Protein AF-A0A644VF08-F1 (afdb_monomer_lite)

pLDDT: mean 71.86, std 17.27, range [35.78, 95.12]

Radius of gyration: 25.1 Å; chains: 1; bounding box: 46×34×78 Å

Organism: NCBI:txid1076179

Sequence (115 aa):
MEPNEHGLIRLIHKMAWKKLILEKLNKPEQLKVTGQCNRCGQCCICWIYDQPDQPAEVLPRKGWCPDLDLESGLCRIWENRPKGCRKYPTLRDFELGAVLDKCGFRLSSGGNENG

Foldseek 3Di:
DDPDPVVVVVVVVVVVVVVVVVVVVPDPQDKDKDWDFLQQLLLQQDPPDDDPDDPCVPDPDHRHHPQQDPVVRGGVCVVPDDPVSVPPPDPVCVVVVSDDVSGGMDIDGPDDPDD

InterPro domains:
  IPR005358 Putative zinc- or iron-chelating domain containing protein [PF03692] (36-103)

Secondary structure (DSSP, 8-state):
-PPPHHHHHHHHHHHHHHHHHHHHHTS---EEEEE-----SHHHH----------TTTSS-TT--TTB-TTT--BTTSTT--HHHHTPSPHHHHHTT---GGG-EEEEE------

Structure (mmCIF, N/CA/C/O backbone):
data_AF-A0A644VF08-F1
#
_entry.id   AF-A0A644VF08-F1
#
loop_
_atom_site.group_PDB
_atom_site.id
_atom_site.type_symbol
_atom_site.label_atom_id
_atom_site.label_alt_id
_atom_site.label_comp_id
_atom_site.label_asym_id
_atom_site.label_entity_id
_atom_site.label_seq_id
_atom_site.pdbx_PDB_ins_code
_atom_site.Cartn_x
_atom_site.Cartn_y
_atom_site.Cartn_z
_atom_site.occupancy
_atom_site.B_iso_or_equiv
_atom_site.auth_seq_id
_atom_site.auth_comp_id
_atom_site.auth_asym_id
_atom_site.auth_atom_id
_atom_site.pdbx_PDB_model_num
ATOM 1 N N . MET A 1 1 ? -29.069 18.906 63.229 1.00 41.84 1 MET A N 1
ATOM 2 C CA . MET A 1 1 ? -29.640 17.831 62.391 1.00 41.84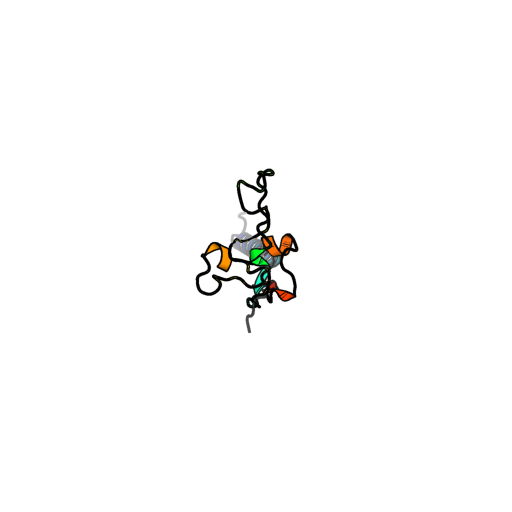 1 MET A CA 1
ATOM 3 C C . MET A 1 1 ? -28.499 17.321 61.534 1.00 41.84 1 MET A C 1
ATOM 5 O O . MET A 1 1 ? -28.160 17.950 60.542 1.00 41.84 1 MET A O 1
ATOM 9 N N . GLU A 1 2 ? -27.824 16.284 62.017 1.00 41.69 2 GLU A N 1
ATOM 10 C CA . GLU A 1 2 ? -26.676 15.670 61.343 1.00 41.69 2 GLU A CA 1
ATOM 11 C C . GLU A 1 2 ? -27.192 14.919 60.100 1.00 41.69 2 GLU A C 1
ATOM 13 O O . GLU A 1 2 ? -28.173 14.173 60.216 1.00 41.69 2 GLU A O 1
ATOM 18 N N . PRO A 1 3 ? -26.623 15.119 58.899 1.00 51.44 3 PRO A N 1
ATOM 19 C CA . PRO A 1 3 ? -27.031 14.350 57.733 1.00 51.44 3 PRO A CA 1
ATOM 20 C C . PRO A 1 3 ? -26.642 12.881 57.935 1.00 51.44 3 PRO A C 1
ATOM 22 O O . PRO A 1 3 ? -25.492 12.567 58.224 1.00 51.44 3 PRO A O 1
ATOM 25 N N . ASN A 1 4 ? -27.613 11.973 57.792 1.00 52.28 4 ASN A N 1
ATOM 26 C CA . ASN A 1 4 ? -27.365 10.544 57.956 1.00 52.28 4 ASN A CA 1
ATOM 27 C C . ASN A 1 4 ? -26.341 10.058 56.910 1.00 52.28 4 ASN A C 1
ATOM 29 O O . ASN A 1 4 ? -26.512 10.260 55.703 1.00 52.28 4 ASN A O 1
ATOM 33 N N . GLU A 1 5 ? -25.280 9.405 57.379 1.00 52.94 5 GLU A N 1
ATOM 34 C CA . GLU A 1 5 ? -24.162 8.932 56.553 1.00 52.94 5 GLU A CA 1
ATOM 35 C C . GLU A 1 5 ? -24.616 7.915 55.483 1.00 52.94 5 GLU A C 1
ATOM 37 O O . GLU A 1 5 ? -24.059 7.838 54.386 1.00 52.94 5 GLU A O 1
ATOM 42 N N . HIS A 1 6 ? -25.717 7.200 55.741 1.00 56.59 6 HIS A N 1
ATOM 43 C CA . HIS A 1 6 ? -26.318 6.229 54.820 1.00 56.59 6 HIS A CA 1
ATOM 44 C C . HIS A 1 6 ? -26.909 6.860 53.541 1.00 56.59 6 HIS A C 1
ATOM 46 O O . HIS A 1 6 ? -26.924 6.224 52.480 1.00 56.59 6 HIS A O 1
ATOM 52 N N . GLY A 1 7 ? -27.390 8.103 53.605 1.00 54.22 7 GLY A N 1
ATOM 53 C CA . GLY A 1 7 ? -27.995 8.829 52.487 1.00 54.22 7 GLY A CA 1
ATOM 54 C C . GLY A 1 7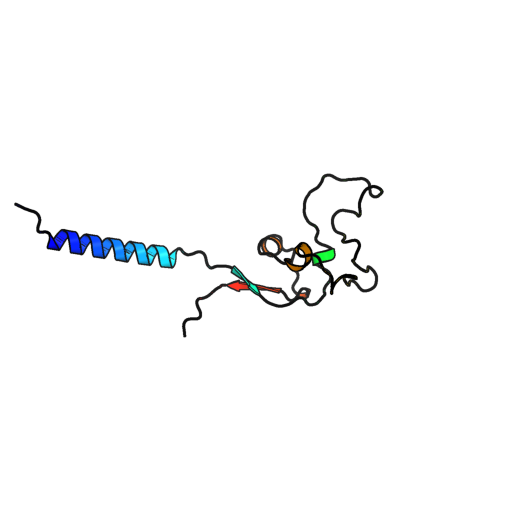 ? -26.952 9.324 51.487 1.00 54.22 7 GLY A C 1
ATOM 55 O O . GLY A 1 7 ? -27.156 9.214 50.276 1.00 54.22 7 GLY A O 1
ATOM 56 N N . LEU A 1 8 ? -25.806 9.783 51.997 1.00 54.94 8 LEU A N 1
ATOM 57 C CA . LEU A 1 8 ? -24.648 10.204 51.204 1.00 54.94 8 LEU A CA 1
ATOM 58 C C . LEU A 1 8 ? -24.021 9.022 50.453 1.00 54.94 8 LEU A C 1
ATOM 60 O O . LEU A 1 8 ? -23.822 9.109 49.241 1.00 54.94 8 LEU A O 1
ATOM 64 N N . ILE A 1 9 ? -23.823 7.879 51.119 1.00 57.44 9 ILE A N 1
ATOM 65 C CA . ILE A 1 9 ? -23.275 6.658 50.497 1.00 57.44 9 ILE A CA 1
ATOM 66 C C . ILE A 1 9 ? -24.190 6.141 49.370 1.00 57.44 9 ILE A C 1
ATOM 68 O O . ILE A 1 9 ? -23.718 5.780 48.289 1.00 57.44 9 ILE A O 1
ATOM 72 N N . ARG A 1 10 ? -25.518 6.146 49.571 1.00 59.12 10 ARG A N 1
ATOM 73 C CA . ARG A 1 10 ? -26.491 5.749 48.531 1.00 59.12 10 ARG A CA 1
ATOM 74 C C . ARG A 1 10 ? -26.468 6.666 47.309 1.00 59.12 10 ARG A C 1
ATOM 76 O O . ARG A 1 10 ? -26.655 6.184 46.190 1.00 59.12 10 ARG A O 1
ATOM 83 N N . LEU A 1 11 ? -26.273 7.969 47.507 1.00 59.00 11 LEU A N 1
ATOM 84 C CA . LEU A 1 11 ? -26.209 8.940 46.418 1.00 59.00 11 LEU A CA 1
ATOM 85 C C . LEU A 1 11 ? -24.898 8.800 45.631 1.00 59.00 11 LEU A C 1
ATOM 87 O O . LEU A 1 11 ? -24.936 8.753 44.402 1.00 59.00 11 LEU A O 1
ATOM 91 N N . ILE A 1 12 ? -23.767 8.632 46.326 1.00 59.22 12 ILE A N 1
ATOM 92 C CA . ILE A 1 12 ? -22.444 8.403 45.723 1.00 59.22 12 ILE A CA 1
ATOM 93 C C . ILE A 1 12 ? -22.448 7.118 44.884 1.00 59.22 12 ILE A C 1
ATOM 95 O O . ILE A 1 12 ? -22.014 7.145 43.732 1.00 59.22 12 ILE A O 1
ATOM 99 N N . HIS A 1 13 ? -23.029 6.021 45.388 1.00 59.22 13 HIS A N 1
ATOM 100 C CA . HIS A 1 13 ? -23.183 4.789 44.609 1.00 59.22 13 HIS A CA 1
ATOM 101 C C . HIS A 1 13 ? -24.032 4.997 43.345 1.00 59.22 13 HIS A C 1
ATOM 103 O O . HIS A 1 13 ? -23.612 4.608 42.258 1.00 59.22 13 HIS A O 1
ATOM 109 N N . LYS A 1 14 ? -25.190 5.667 43.431 1.00 59.38 14 LYS A N 1
ATOM 110 C CA . LYS A 1 14 ? -26.037 5.941 42.250 1.00 59.38 14 LYS A CA 1
ATOM 111 C C . LYS A 1 14 ? -25.336 6.812 41.199 1.00 59.38 14 LYS A C 1
ATOM 113 O O . LYS A 1 14 ? -25.507 6.577 40.003 1.00 59.38 14 LYS A O 1
ATOM 118 N N . MET A 1 15 ? -24.556 7.802 41.634 1.00 64.06 15 MET A N 1
ATOM 119 C CA . MET A 1 15 ? -23.786 8.686 40.750 1.00 64.06 15 MET A CA 1
ATOM 120 C C . MET A 1 15 ? -22.624 7.939 40.080 1.00 64.06 15 MET A C 1
ATOM 122 O O . MET A 1 15 ? -22.424 8.075 38.873 1.00 64.06 15 MET A O 1
ATOM 126 N N . ALA A 1 16 ? -21.910 7.092 40.827 1.00 60.94 16 ALA A N 1
ATOM 127 C CA . ALA A 1 16 ? -20.825 6.264 40.300 1.00 60.94 16 ALA A CA 1
ATOM 128 C C . ALA A 1 16 ? -21.325 5.253 39.255 1.00 60.94 16 ALA A C 1
ATOM 130 O O . ALA A 1 16 ? -20.702 5.086 38.210 1.00 60.94 16 ALA A O 1
ATOM 131 N N . TRP A 1 17 ? -22.488 4.635 39.488 1.00 58.88 17 TRP A N 1
ATOM 132 C CA . TRP A 1 17 ? -23.081 3.673 38.554 1.00 58.88 17 TRP A CA 1
ATOM 133 C C . TRP A 1 17 ? -23.534 4.341 37.252 1.00 58.88 17 TRP A C 1
ATOM 135 O O . TRP A 1 17 ? -23.261 3.823 36.171 1.00 58.88 17 TRP A O 1
ATOM 145 N N . LYS A 1 18 ? -24.160 5.524 37.328 1.00 60.50 18 LYS A N 1
ATOM 146 C CA . LYS A 1 18 ? -24.515 6.312 36.135 1.00 60.50 18 LYS A CA 1
ATOM 147 C C . LYS A 1 18 ? -23.286 6.721 35.321 1.00 60.50 18 LYS A C 1
ATOM 149 O O . LYS A 1 18 ? -23.327 6.640 34.096 1.00 60.50 18 LYS A O 1
ATOM 154 N N . LYS A 1 19 ? -22.201 7.125 35.990 1.00 60.47 19 LYS A N 1
ATOM 155 C CA . LYS A 1 19 ? -20.943 7.504 35.334 1.00 60.47 19 LYS A CA 1
ATOM 156 C C . LYS A 1 19 ? -20.316 6.319 34.589 1.00 60.47 19 LYS A C 1
ATOM 158 O O . LYS A 1 19 ? -19.997 6.453 33.414 1.00 60.47 19 LYS A O 1
ATOM 163 N N . LEU A 1 20 ? -20.266 5.146 35.224 1.00 60.25 20 LEU A N 1
ATOM 164 C CA . LEU A 1 20 ? -19.700 3.933 34.625 1.00 60.25 20 LEU A CA 1
ATOM 165 C C . LEU A 1 20 ? -20.485 3.451 33.390 1.00 60.25 20 LEU A C 1
ATOM 167 O O . LEU A 1 20 ? -19.903 2.954 32.427 1.00 60.25 20 LEU A O 1
ATOM 171 N N . ILE A 1 21 ? -21.816 3.588 33.415 1.00 62.28 21 ILE A N 1
ATOM 172 C CA . ILE A 1 21 ? -22.691 3.253 32.280 1.00 62.28 21 ILE A CA 1
ATOM 173 C C . ILE A 1 21 ? -22.442 4.216 31.118 1.00 62.28 21 ILE A C 1
ATOM 175 O O . ILE A 1 21 ? -22.300 3.775 29.980 1.00 62.28 21 ILE A O 1
ATOM 179 N N . LEU A 1 22 ? -22.329 5.515 31.403 1.00 60.41 22 LEU A N 1
ATOM 180 C CA . LEU A 1 22 ? -22.047 6.518 30.382 1.00 60.41 22 LEU A CA 1
ATOM 181 C C . LEU A 1 22 ? -20.661 6.302 29.751 1.00 60.41 22 LEU A C 1
ATOM 183 O O . LEU A 1 22 ? -20.536 6.360 28.535 1.00 60.41 22 LEU A O 1
ATOM 187 N N . GLU A 1 23 ? -19.643 5.961 30.545 1.00 60.59 23 GLU A N 1
ATOM 188 C CA . GLU A 1 23 ? -18.290 5.641 30.060 1.00 60.59 23 GLU A CA 1
ATOM 189 C C . GLU A 1 23 ? -18.240 4.357 29.213 1.00 60.59 23 GLU A C 1
ATOM 191 O O . GLU A 1 23 ? -17.468 4.282 28.258 1.00 60.59 23 GLU A O 1
ATOM 196 N N . LYS A 1 24 ? -19.072 3.349 29.515 1.00 59.47 24 LYS A N 1
ATOM 197 C CA . LYS A 1 24 ? -19.199 2.142 28.678 1.00 59.47 24 LYS A CA 1
ATOM 198 C C . LYS A 1 24 ? -19.884 2.419 27.339 1.00 59.47 24 LYS A C 1
ATOM 200 O O . LYS A 1 24 ? -19.504 1.802 26.350 1.00 59.47 24 LYS A O 1
ATOM 205 N N . LEU A 1 25 ? -20.863 3.323 27.310 1.00 59.19 25 LEU A N 1
ATOM 206 C CA . LEU A 1 25 ? -21.593 3.696 26.093 1.00 59.19 25 LEU A CA 1
ATOM 207 C C . LEU A 1 25 ? -20.790 4.642 25.186 1.00 59.19 25 LEU A C 1
ATOM 209 O O . LEU A 1 25 ? -20.999 4.639 23.980 1.00 59.19 25 LEU A O 1
ATOM 213 N N . ASN A 1 26 ? -19.859 5.418 25.750 1.00 57.69 26 ASN A N 1
ATOM 214 C CA . ASN A 1 26 ? -19.039 6.389 25.017 1.00 57.69 26 ASN A CA 1
ATOM 215 C C . ASN A 1 26 ? -17.668 5.850 24.573 1.00 57.69 26 ASN A C 1
ATOM 217 O O . ASN A 1 26 ? -16.802 6.631 24.178 1.00 57.69 26 ASN A O 1
ATOM 221 N N . LYS A 1 27 ? -17.423 4.534 24.657 1.00 57.00 27 LYS A N 1
ATOM 222 C CA . LYS A 1 27 ? -16.196 3.966 24.089 1.00 57.00 27 LYS A CA 1
ATOM 223 C C . LYS A 1 27 ? -16.315 3.987 22.565 1.00 57.00 27 LYS A C 1
ATOM 225 O O . LYS A 1 27 ? -17.201 3.307 22.050 1.00 57.00 27 LYS A O 1
ATOM 230 N N . PRO A 1 28 ? -15.446 4.721 21.844 1.00 58.78 28 PRO A N 1
ATOM 231 C CA . PRO A 1 28 ? -15.440 4.660 20.394 1.00 58.78 28 PRO A CA 1
ATOM 232 C C . PRO A 1 28 ? -15.189 3.211 19.991 1.00 58.78 28 PRO A C 1
ATOM 234 O O . PRO A 1 28 ? -14.272 2.560 20.504 1.00 58.78 28 PRO A O 1
ATOM 237 N N . GLU A 1 29 ? -16.054 2.700 19.124 1.00 67.69 29 GLU A N 1
ATOM 238 C CA . GLU A 1 29 ? -15.925 1.364 18.570 1.00 67.69 29 GLU A CA 1
ATOM 239 C C . GLU A 1 29 ? -14.545 1.253 17.914 1.00 67.69 29 GLU A C 1
ATOM 241 O O . GLU A 1 29 ? -14.205 2.010 17.003 1.00 67.69 29 GLU A O 1
ATOM 246 N N . GLN A 1 30 ? -13.689 0.379 18.450 1.00 77.31 30 GLN A N 1
ATOM 247 C CA . GLN A 1 30 ? -12.316 0.277 17.971 1.00 77.31 30 GLN A CA 1
ATOM 248 C C . GLN A 1 30 ? -12.330 -0.448 16.627 1.00 77.31 30 GLN A C 1
ATOM 250 O O . GLN A 1 30 ? -12.471 -1.670 16.571 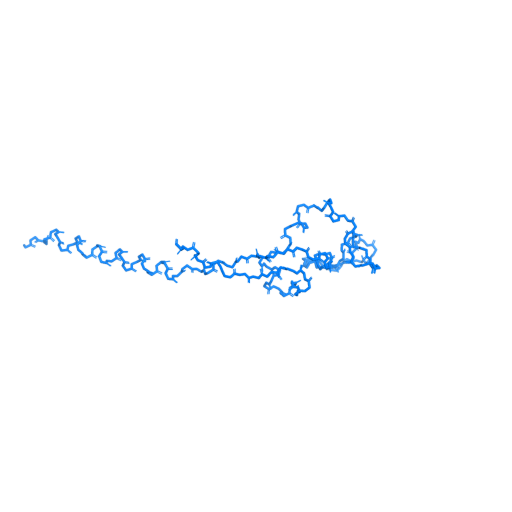1.00 77.31 30 GLN A O 1
ATOM 255 N N . LEU A 1 31 ? -12.200 0.312 15.539 1.00 87.56 31 LEU A N 1
ATOM 256 C CA . LEU A 1 31 ? -12.018 -0.246 14.205 1.00 87.56 31 LEU A CA 1
ATOM 257 C C . LEU A 1 31 ? -10.683 -0.989 14.146 1.00 87.56 31 LEU A C 1
ATOM 259 O O . LEU A 1 31 ? -9.631 -0.456 14.505 1.00 87.56 31 LEU A O 1
ATOM 263 N N . LYS A 1 32 ? -10.731 -2.231 13.672 1.00 91.38 32 LYS A N 1
ATOM 264 C CA . LYS A 1 32 ? -9.561 -3.088 13.499 1.00 91.38 32 LYS A CA 1
ATOM 265 C C . LYS A 1 32 ? -9.404 -3.458 12.033 1.00 91.38 32 LYS A C 1
ATOM 267 O O . LYS A 1 32 ? -10.372 -3.819 11.368 1.00 91.38 32 LYS A O 1
ATOM 272 N N . VAL A 1 33 ? -8.165 -3.412 11.550 1.00 92.19 33 VAL A N 1
ATOM 273 C CA . VAL A 1 33 ? -7.807 -3.968 10.243 1.00 92.19 33 VAL A CA 1
ATOM 274 C C . VAL A 1 33 ? -7.775 -5.492 10.353 1.00 92.19 33 VAL A C 1
ATOM 276 O O . VAL A 1 33 ? -7.058 -6.052 11.184 1.00 92.19 33 VAL A O 1
ATOM 279 N N . THR A 1 34 ? -8.555 -6.160 9.513 1.00 94.31 34 THR A N 1
ATOM 280 C CA . THR A 1 34 ? -8.626 -7.621 9.400 1.00 94.31 34 THR A CA 1
ATOM 281 C C . THR A 1 34 ? -8.402 -8.058 7.954 1.00 94.31 34 THR A C 1
ATOM 283 O O . THR A 1 34 ? -8.347 -7.229 7.045 1.00 94.31 34 THR A O 1
ATOM 286 N N . GLY A 1 35 ? -8.244 -9.365 7.732 1.00 94.06 35 GLY A N 1
ATOM 287 C CA . GLY A 1 35 ? -7.968 -9.943 6.415 1.00 94.06 35 GLY A CA 1
ATOM 288 C C . GLY A 1 35 ? -6.485 -10.231 6.176 1.00 94.06 35 GLY A C 1
ATOM 289 O O . GLY A 1 35 ? -5.679 -10.237 7.108 1.00 94.06 35 GLY A O 1
ATOM 290 N N . GLN A 1 36 ? -6.138 -10.512 4.920 1.00 93.62 36 GLN A N 1
ATOM 291 C CA . GLN A 1 36 ? -4.791 -10.925 4.520 1.00 93.62 36 GLN A CA 1
ATOM 292 C C . GLN A 1 36 ? -4.385 -10.314 3.177 1.00 93.62 36 GLN A C 1
ATOM 294 O O . GLN A 1 36 ? -5.226 -9.949 2.359 1.00 93.62 36 GLN A O 1
ATOM 299 N N . CYS A 1 37 ? -3.075 -10.208 2.943 1.00 91.81 37 CYS A N 1
ATOM 300 C CA . CYS A 1 37 ? -2.539 -9.603 1.729 1.00 91.81 37 CYS A CA 1
ATOM 301 C C . CYS A 1 37 ? -2.732 -10.517 0.510 1.00 91.81 37 CYS A C 1
ATOM 303 O O . CYS A 1 37 ? -2.081 -11.552 0.403 1.00 91.81 37 CYS A O 1
ATOM 305 N N . ASN A 1 38 ? -3.502 -10.059 -0.478 1.00 92.31 38 ASN A N 1
ATOM 306 C CA . ASN A 1 38 ? -3.698 -10.756 -1.759 1.00 92.31 38 ASN A CA 1
ATOM 307 C C . ASN A 1 38 ? -2.610 -10.460 -2.808 1.00 92.31 38 ASN A C 1
ATOM 309 O O . ASN A 1 38 ? -2.820 -10.649 -4.001 1.00 92.31 38 ASN A O 1
ATOM 313 N N . ARG A 1 39 ? -1.454 -9.925 -2.394 1.00 89.69 39 ARG A N 1
ATOM 314 C CA . ARG A 1 39 ? -0.340 -9.544 -3.289 1.00 89.69 39 ARG A CA 1
ATOM 315 C C . ARG A 1 39 ? -0.720 -8.562 -4.418 1.00 89.69 39 ARG A C 1
ATOM 317 O O . ARG A 1 39 ? -0.017 -8.474 -5.410 1.00 89.69 39 ARG A O 1
ATOM 324 N N . CYS A 1 40 ? -1.750 -7.735 -4.226 1.00 86.75 40 CYS A N 1
ATOM 325 C CA . CYS A 1 40 ? -2.288 -6.824 -5.253 1.00 86.75 40 CYS A CA 1
ATOM 326 C C . CYS A 1 40 ? -1.398 -5.631 -5.680 1.00 86.75 40 CYS A C 1
ATOM 328 O O . CYS A 1 40 ? -1.841 -4.806 -6.477 1.00 86.75 40 CYS A O 1
ATOM 330 N N . GLY A 1 41 ? -0.219 -5.457 -5.074 1.00 84.25 41 GLY A N 1
ATOM 331 C CA . GLY A 1 41 ? 0.693 -4.345 -5.374 1.00 84.25 41 GLY A CA 1
ATOM 332 C C . GLY A 1 41 ? 0.278 -2.953 -4.862 1.00 84.25 41 GLY A C 1
ATOM 333 O O . GLY A 1 41 ? 1.080 -2.032 -4.954 1.00 84.25 41 GLY A O 1
ATOM 334 N N . GLN A 1 42 ? -0.906 -2.766 -4.260 1.00 83.88 42 GLN A N 1
ATOM 335 C CA . GLN A 1 42 ? -1.411 -1.431 -3.879 1.00 83.88 42 GLN A CA 1
ATOM 336 C C . GLN A 1 42 ? -0.475 -0.666 -2.925 1.00 83.88 42 GLN A C 1
ATOM 338 O O . GLN A 1 42 ? -0.206 0.512 -3.135 1.00 83.88 42 GLN A O 1
ATOM 343 N N . CYS A 1 43 ? 0.116 -1.352 -1.941 1.00 83.62 43 CYS A N 1
ATOM 344 C CA . CYS A 1 43 ? 1.119 -0.783 -1.029 1.00 83.62 43 CYS A CA 1
ATOM 345 C C . CYS A 1 43 ? 2.385 -0.262 -1.729 1.00 83.62 43 CYS A C 1
ATOM 347 O O . CYS A 1 43 ? 3.134 0.528 -1.166 1.00 83.62 43 CYS A O 1
ATOM 349 N N . CYS A 1 44 ? 2.664 -0.761 -2.932 1.00 81.69 44 CYS A N 1
ATOM 350 C CA . CYS A 1 44 ? 3.819 -0.378 -3.732 1.00 81.69 44 CYS A CA 1
ATOM 351 C C . CYS A 1 44 ? 3.511 0.827 -4.631 1.00 81.69 44 CYS A C 1
ATOM 353 O O . CYS A 1 44 ? 4.429 1.533 -5.026 1.00 81.69 44 CYS A O 1
ATOM 355 N N . ILE A 1 45 ? 2.236 1.078 -4.922 1.00 73.31 45 ILE A N 1
ATOM 356 C CA . ILE A 1 45 ? 1.762 2.211 -5.729 1.00 73.31 45 ILE A CA 1
ATOM 357 C C . ILE A 1 45 ? 1.422 3.402 -4.813 1.00 73.31 45 ILE A C 1
ATOM 359 O O . ILE A 1 45 ? 1.606 4.563 -5.158 1.00 73.31 45 ILE A O 1
ATOM 363 N N . CYS A 1 46 ? 0.970 3.130 -3.590 1.00 61.59 46 CYS A N 1
ATOM 364 C CA . CYS A 1 46 ? 0.562 4.145 -2.626 1.00 61.59 46 CYS A CA 1
ATOM 365 C C . CYS A 1 46 ? 1.699 4.510 -1.655 1.00 61.59 46 CYS A C 1
ATOM 367 O O . CYS A 1 46 ? 1.693 4.084 -0.505 1.00 61.59 46 CYS A O 1
ATOM 369 N N . TRP A 1 47 ? 2.659 5.336 -2.080 1.00 56.94 47 TRP A N 1
ATOM 370 C CA . TRP A 1 47 ? 3.441 6.157 -1.140 1.00 56.94 47 TRP A CA 1
ATOM 371 C C . TRP A 1 47 ? 2.884 7.581 -1.188 1.00 56.94 47 TRP A C 1
ATOM 373 O O . TRP A 1 47 ? 3.263 8.386 -2.034 1.00 56.94 47 TRP A O 1
ATOM 383 N N . ILE A 1 48 ? 1.907 7.843 -0.317 1.00 47.59 48 ILE A N 1
ATOM 384 C CA . ILE A 1 48 ? 1.025 9.024 -0.337 1.00 47.59 48 ILE A CA 1
ATOM 385 C C . ILE A 1 48 ? 1.494 10.134 0.620 1.00 47.59 48 ILE A C 1
ATOM 387 O O . ILE A 1 48 ? 0.680 10.908 1.114 1.00 47.59 48 ILE A O 1
ATOM 391 N N . TYR A 1 49 ? 2.786 10.215 0.940 1.00 49.56 49 TYR A N 1
ATOM 392 C CA . TYR A 1 49 ? 3.279 11.300 1.791 1.00 49.56 49 TYR A CA 1
ATOM 393 C C . TYR A 1 49 ? 3.841 12.423 0.923 1.00 49.56 49 TYR A C 1
ATOM 395 O O . TYR A 1 49 ? 4.766 12.213 0.139 1.00 49.56 49 TYR A O 1
ATOM 403 N N . ASP A 1 50 ? 3.220 13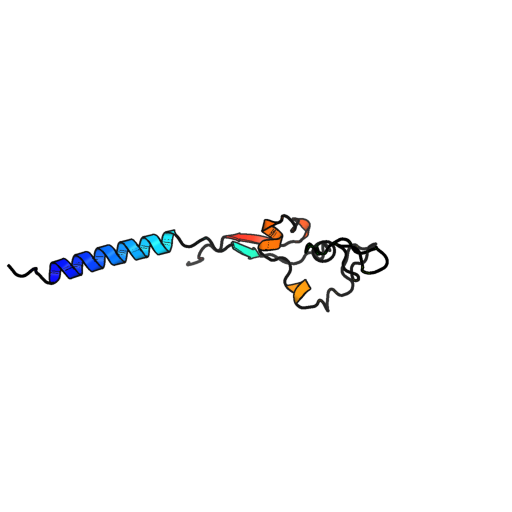.597 1.044 1.00 48.09 50 ASP A N 1
ATOM 404 C CA . ASP A 1 50 ? 3.603 14.833 0.370 1.00 48.09 50 ASP A CA 1
ATOM 405 C C . ASP A 1 50 ? 5.073 15.177 0.634 1.00 48.09 50 ASP A C 1
ATOM 407 O O . ASP A 1 50 ? 5.481 15.509 1.748 1.00 48.09 50 ASP A O 1
ATOM 411 N N . GLN A 1 51 ? 5.865 15.128 -0.429 1.00 49.06 51 GLN A N 1
ATOM 412 C CA . GLN A 1 51 ? 7.068 15.930 -0.583 1.00 49.06 51 GLN A CA 1
ATOM 413 C C . GLN A 1 51 ? 6.874 16.759 -1.862 1.00 49.06 51 GLN A C 1
ATOM 415 O O . GLN A 1 51 ? 6.263 16.251 -2.810 1.00 49.06 51 GLN A O 1
ATOM 420 N N . PRO A 1 52 ? 7.328 18.024 -1.882 1.00 50.12 52 PRO A N 1
ATOM 421 C CA . PRO A 1 52 ? 7.209 18.894 -3.048 1.00 50.12 52 PRO A CA 1
ATOM 422 C C . PRO A 1 52 ? 7.908 18.275 -4.262 1.00 50.12 52 PRO A C 1
ATOM 424 O O . PRO A 1 52 ? 8.934 17.607 -4.113 1.00 50.12 52 PRO A O 1
ATOM 427 N N . ASP A 1 53 ? 7.320 18.497 -5.438 1.00 50.38 53 ASP A N 1
ATOM 428 C CA . ASP A 1 53 ? 7.727 17.940 -6.728 1.00 50.38 53 ASP A CA 1
ATOM 429 C C . ASP A 1 53 ? 9.251 18.019 -6.929 1.00 50.38 53 ASP A C 1
ATOM 431 O O . ASP A 1 53 ? 9.820 19.097 -7.100 1.00 50.38 53 ASP A O 1
ATOM 435 N N . GLN A 1 54 ? 9.924 16.866 -6.886 1.00 52.97 54 GLN A N 1
ATOM 436 C CA . GLN A 1 54 ? 11.315 16.739 -7.322 1.00 52.97 54 GLN A CA 1
ATOM 437 C C . GLN A 1 54 ? 11.344 16.342 -8.807 1.00 52.97 54 GLN A C 1
ATOM 439 O O . GLN A 1 54 ? 10.452 15.609 -9.253 1.00 52.97 54 GLN A O 1
ATOM 444 N N . PRO A 1 55 ? 12.356 16.781 -9.580 1.00 53.97 55 PRO A N 1
ATOM 445 C CA . PRO A 1 55 ? 12.538 16.358 -10.966 1.00 53.97 55 PRO A CA 1
ATOM 446 C C . PRO A 1 55 ? 12.620 14.831 -11.066 1.00 53.97 55 PRO A C 1
ATOM 448 O O . PRO A 1 55 ? 13.184 14.171 -10.190 1.00 53.97 55 PRO A O 1
ATOM 451 N N . ALA A 1 56 ? 12.078 14.263 -12.146 1.00 47.97 56 ALA A N 1
ATOM 452 C CA . ALA A 1 56 ? 12.011 12.814 -12.353 1.00 47.97 56 ALA A CA 1
ATOM 453 C C . ALA A 1 56 ? 13.393 12.129 -12.390 1.00 47.97 56 ALA A C 1
ATOM 455 O O . ALA A 1 56 ? 13.462 10.907 -12.274 1.00 47.97 56 ALA A O 1
ATOM 456 N N . GLU A 1 57 ? 14.476 12.899 -12.538 1.00 51.88 57 GLU A N 1
ATOM 457 C CA . GLU A 1 57 ? 15.852 12.404 -12.498 1.00 51.88 57 GLU A CA 1
ATOM 458 C C . GLU A 1 57 ? 16.404 12.192 -11.072 1.00 51.88 57 GLU A C 1
ATOM 460 O O . GLU A 1 57 ? 17.433 11.539 -10.920 1.00 51.88 57 GLU A O 1
ATOM 465 N N . VAL A 1 58 ? 15.760 12.734 -10.026 1.00 57.19 58 VAL A N 1
ATOM 466 C CA . VAL A 1 58 ? 16.345 12.835 -8.670 1.00 57.19 58 VAL A CA 1
ATOM 467 C C . VAL A 1 58 ? 15.821 11.760 -7.703 1.00 57.19 58 VAL A C 1
ATOM 469 O O . VAL A 1 58 ? 16.565 11.318 -6.830 1.00 57.19 58 VAL A O 1
ATOM 472 N N . LEU A 1 59 ? 14.581 11.282 -7.862 1.00 43.66 59 LEU A N 1
ATOM 473 C CA . LEU A 1 59 ? 13.976 10.189 -7.079 1.00 43.66 59 LEU A CA 1
ATOM 474 C C . LEU A 1 59 ? 12.915 9.457 -7.928 1.00 43.66 59 LEU A C 1
ATOM 476 O O . LEU A 1 59 ? 12.310 10.088 -8.800 1.00 43.66 59 LEU A O 1
ATOM 480 N N . PRO A 1 60 ? 12.618 8.160 -7.685 1.00 48.12 60 PRO A N 1
ATOM 481 C CA . PRO A 1 60 ? 11.438 7.540 -8.282 1.00 48.12 60 PRO A CA 1
ATOM 482 C C . PRO A 1 60 ? 10.207 8.373 -7.906 1.00 48.12 60 PRO A C 1
ATOM 484 O O . PRO A 1 60 ? 10.027 8.735 -6.741 1.00 48.12 60 PRO A O 1
ATOM 487 N N . ARG A 1 61 ? 9.407 8.737 -8.919 1.00 45.72 61 ARG A N 1
ATOM 488 C CA . ARG A 1 61 ? 8.238 9.621 -8.797 1.00 45.72 61 ARG A CA 1
ATOM 489 C C . ARG A 1 61 ? 7.388 9.254 -7.574 1.00 45.72 61 ARG A C 1
ATOM 491 O O . ARG A 1 61 ? 7.205 8.073 -7.274 1.00 45.72 61 ARG A O 1
ATOM 498 N N . LYS A 1 62 ? 6.817 10.271 -6.917 1.00 48.53 62 LYS A N 1
ATOM 499 C CA . LYS A 1 62 ? 5.721 10.136 -5.940 1.00 48.53 62 LYS A CA 1
ATOM 500 C C . LYS A 1 62 ? 4.777 9.008 -6.389 1.00 48.53 62 LYS A C 1
ATOM 502 O O . LYS A 1 62 ? 4.249 9.064 -7.497 1.00 48.53 62 LYS A O 1
ATOM 507 N N . GLY A 1 63 ? 4.600 7.980 -5.559 1.00 54.56 63 GLY A N 1
ATOM 508 C CA . GLY A 1 63 ? 3.684 6.873 -5.859 1.00 54.56 63 GLY A CA 1
ATOM 509 C C . GLY A 1 63 ? 4.256 5.669 -6.621 1.00 54.56 63 GLY A C 1
ATOM 510 O O . GLY A 1 63 ? 3.493 4.964 -7.281 1.00 54.56 63 GLY A O 1
ATOM 511 N N . TRP A 1 64 ? 5.559 5.376 -6.535 1.00 65.50 64 TRP A N 1
ATOM 512 C CA . TRP A 1 64 ? 6.066 4.111 -7.076 1.00 65.50 64 TRP A CA 1
ATOM 513 C C . TRP A 1 64 ? 7.239 3.515 -6.285 1.00 65.50 64 TRP A C 1
ATOM 515 O O . TRP A 1 64 ? 8.323 4.086 -6.196 1.00 65.50 64 TRP A O 1
ATOM 525 N N . CYS A 1 65 ? 7.015 2.342 -5.695 1.00 79.69 65 CYS A N 1
ATOM 526 C CA . CYS A 1 65 ? 8.035 1.535 -5.034 1.00 79.69 65 CYS A CA 1
ATOM 527 C C . CYS A 1 65 ? 8.990 0.949 -6.089 1.00 79.69 65 CYS A C 1
ATOM 529 O O . CYS A 1 65 ? 8.506 0.296 -7.013 1.00 79.69 65 CYS A O 1
ATOM 531 N N . PRO A 1 66 ? 10.321 1.099 -5.936 1.00 80.94 66 PRO A N 1
ATOM 532 C CA . PRO A 1 66 ? 11.297 0.595 -6.909 1.00 80.94 66 PRO A CA 1
ATOM 533 C C . PRO A 1 66 ? 11.272 -0.932 -7.061 1.00 80.94 66 PRO A C 1
ATOM 535 O O . PRO A 1 66 ? 11.696 -1.473 -8.080 1.00 80.94 66 PRO A O 1
ATOM 538 N N . ASP A 1 67 ? 10.749 -1.628 -6.053 1.00 86.62 67 ASP A N 1
ATOM 539 C CA . ASP A 1 67 ? 10.591 -3.077 -6.054 1.00 86.62 67 ASP A CA 1
ATOM 540 C C . ASP A 1 67 ? 9.244 -3.536 -6.627 1.00 86.62 67 ASP A C 1
ATOM 542 O O . ASP A 1 67 ? 8.925 -4.723 -6.544 1.00 86.62 67 ASP A O 1
ATOM 546 N N . LEU A 1 68 ? 8.414 -2.635 -7.162 1.00 85.25 68 LEU A N 1
ATOM 547 C CA . LEU A 1 68 ? 7.241 -3.029 -7.932 1.00 85.25 68 LEU A CA 1
ATOM 548 C C . LEU A 1 68 ? 7.695 -3.510 -9.307 1.00 85.25 68 LEU A C 1
ATOM 550 O O . LEU A 1 68 ? 8.392 -2.816 -10.037 1.00 85.25 68 LEU A O 1
ATOM 554 N N . ASP A 1 69 ? 7.282 -4.706 -9.681 1.00 84.81 69 ASP A N 1
ATOM 555 C CA . ASP A 1 69 ? 7.409 -5.164 -11.045 1.00 84.81 69 ASP A CA 1
ATOM 556 C C . ASP A 1 69 ? 6.233 -4.638 -11.877 1.00 84.81 69 ASP A C 1
ATOM 558 O O . ASP A 1 69 ? 5.083 -4.966 -11.596 1.00 84.81 69 ASP A O 1
ATOM 562 N N . LEU A 1 70 ? 6.509 -3.787 -12.871 1.00 79.81 70 LEU A N 1
ATOM 563 C CA . LEU A 1 70 ? 5.466 -3.140 -13.683 1.00 79.81 70 LEU A CA 1
ATOM 564 C C . LEU A 1 70 ? 4.722 -4.110 -14.598 1.00 79.81 70 LEU A C 1
ATOM 566 O O . LEU A 1 70 ? 3.575 -3.845 -14.945 1.00 79.81 70 LEU A O 1
ATOM 570 N N . GLU A 1 71 ? 5.370 -5.204 -14.988 1.00 84.38 71 GLU A N 1
ATOM 571 C CA . GLU A 1 71 ? 4.785 -6.201 -15.877 1.00 84.38 71 GLU A CA 1
ATOM 572 C C . GLU A 1 71 ? 3.811 -7.105 -15.117 1.00 84.38 71 GLU A C 1
ATOM 574 O O . GLU A 1 71 ? 2.640 -7.204 -15.480 1.00 84.38 71 GLU A O 1
ATOM 579 N N . SER A 1 72 ? 4.261 -7.716 -14.017 1.00 85.69 72 SER A N 1
ATOM 580 C CA . SER A 1 72 ? 3.402 -8.597 -13.213 1.00 85.69 72 SER A CA 1
ATOM 581 C C . SER A 1 72 ? 2.495 -7.860 -12.221 1.00 85.69 72 SER A C 1
ATOM 583 O O . SER A 1 72 ? 1.537 -8.441 -11.711 1.00 85.69 72 SER A O 1
ATOM 585 N N . GLY A 1 73 ? 2.796 -6.600 -11.893 1.00 81.75 73 GLY A N 1
ATOM 586 C CA . GLY A 1 73 ? 2.124 -5.852 -10.827 1.00 81.75 73 GLY A CA 1
ATOM 587 C C . GLY A 1 73 ? 2.466 -6.339 -9.411 1.00 81.75 73 GLY A C 1
ATOM 588 O O . GLY A 1 73 ? 1.768 -5.988 -8.454 1.00 81.75 73 GLY A O 1
ATOM 589 N N . LEU A 1 74 ? 3.519 -7.152 -9.252 1.00 84.56 74 LEU A N 1
ATOM 590 C CA . LEU A 1 74 ? 3.905 -7.775 -7.984 1.00 84.56 74 LEU A CA 1
ATOM 591 C C . LEU A 1 74 ? 5.140 -7.122 -7.354 1.00 84.56 74 LEU A C 1
ATOM 593 O O . LEU A 1 74 ? 5.996 -6.550 -8.014 1.00 84.56 74 LEU A O 1
ATOM 597 N N . CYS A 1 75 ? 5.257 -7.237 -6.032 1.00 87.38 75 CYS A N 1
ATOM 598 C CA . CYS A 1 75 ? 6.417 -6.740 -5.294 1.00 87.38 75 CYS A CA 1
ATOM 599 C C . CYS A 1 75 ? 7.557 -7.768 -5.318 1.00 87.38 75 CYS A C 1
ATOM 601 O O . CYS A 1 75 ? 7.414 -8.852 -4.752 1.00 87.38 75 CYS A O 1
ATOM 603 N N . ARG A 1 76 ? 8.699 -7.397 -5.902 1.00 89.38 76 ARG A N 1
ATOM 604 C CA . ARG A 1 76 ? 9.902 -8.232 -6.053 1.00 89.38 76 ARG A CA 1
ATOM 605 C C . ARG A 1 76 ? 10.493 -8.673 -4.715 1.00 89.38 76 ARG A C 1
ATOM 607 O O . ARG A 1 76 ? 10.974 -9.791 -4.593 1.00 89.38 76 ARG A O 1
ATOM 614 N N . ILE A 1 77 ? 10.397 -7.826 -3.691 1.00 90.94 77 ILE A N 1
ATOM 615 C CA . ILE A 1 77 ? 10.931 -8.105 -2.350 1.00 90.94 77 ILE A CA 1
ATOM 616 C C . I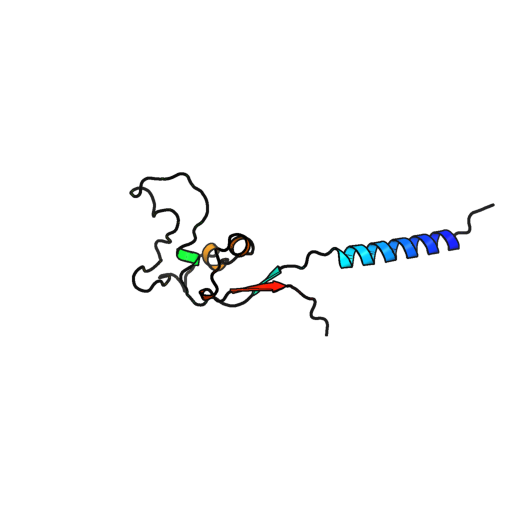LE A 1 77 ? 9.872 -8.615 -1.367 1.00 90.94 77 ILE A C 1
ATOM 618 O O . ILE A 1 77 ? 10.044 -8.444 -0.165 1.00 90.94 77 ILE A O 1
ATOM 622 N N . TRP A 1 78 ? 8.760 -9.202 -1.831 1.00 90.38 78 TRP A N 1
ATOM 623 C CA . TRP A 1 78 ? 7.629 -9.564 -0.960 1.00 90.38 78 TRP A CA 1
ATOM 624 C C . TRP A 1 78 ? 8.051 -10.343 0.299 1.00 90.38 78 TRP A C 1
ATOM 626 O O . TRP A 1 78 ? 7.691 -9.943 1.410 1.00 90.38 78 TRP A O 1
ATOM 636 N N . GLU A 1 79 ? 8.872 -11.385 0.130 1.00 92.75 79 GLU A N 1
ATOM 637 C CA . GLU A 1 79 ? 9.369 -12.235 1.226 1.00 92.75 79 GLU A CA 1
ATOM 638 C C . GLU A 1 79 ? 10.229 -11.429 2.220 1.00 92.75 79 GLU A C 1
ATOM 640 O O . GLU A 1 79 ? 10.112 -11.573 3.438 1.00 92.75 79 GLU A O 1
ATOM 645 N N . ASN A 1 80 ? 11.007 -10.469 1.711 1.00 92.81 80 ASN A N 1
ATOM 646 C CA . ASN A 1 80 ? 11.974 -9.663 2.461 1.00 92.81 80 ASN A CA 1
ATOM 647 C C . ASN A 1 80 ? 11.498 -8.227 2.731 1.00 92.81 80 ASN A C 1
ATOM 649 O O . ASN A 1 80 ? 12.307 -7.324 2.943 1.00 92.81 80 ASN A O 1
ATOM 653 N N . ARG A 1 81 ? 10.179 -7.992 2.729 1.00 88.69 81 ARG A N 1
ATOM 654 C CA . ARG A 1 81 ? 9.614 -6.649 2.914 1.00 88.69 81 ARG A CA 1
ATOM 655 C C . ARG A 1 81 ? 10.084 -6.001 4.221 1.00 88.69 81 ARG A C 1
ATOM 657 O O . ARG A 1 81 ? 9.966 -6.622 5.284 1.00 88.69 81 ARG A O 1
ATOM 664 N N . PRO A 1 82 ? 10.497 -4.722 4.187 1.00 87.38 82 PRO A N 1
ATOM 665 C CA . PRO A 1 82 ? 10.839 -3.999 5.399 1.00 87.38 82 PRO A CA 1
ATOM 666 C C . PRO A 1 82 ? 9.603 -3.818 6.287 1.00 87.38 82 PRO A C 1
ATOM 668 O O . PRO A 1 82 ? 8.454 -3.850 5.830 1.00 87.38 82 PRO A O 1
ATOM 671 N N . LYS A 1 83 ? 9.838 -3.574 7.581 1.00 85.75 83 LYS A N 1
ATOM 672 C CA . LYS A 1 83 ? 8.774 -3.443 8.591 1.00 85.75 83 LYS A CA 1
ATOM 673 C C . LYS A 1 83 ? 7.715 -2.404 8.206 1.00 85.75 83 LYS A C 1
ATOM 675 O O . LYS A 1 83 ? 6.545 -2.623 8.491 1.00 85.75 83 LYS A O 1
ATOM 680 N N . GLY A 1 84 ? 8.104 -1.309 7.549 1.00 83.19 84 GLY A N 1
ATOM 681 C CA . GLY A 1 84 ? 7.171 -0.296 7.042 1.00 83.19 84 GLY A CA 1
ATOM 682 C C . GLY A 1 84 ? 6.166 -0.870 6.039 1.00 83.19 84 GLY A C 1
ATOM 683 O O . GLY A 1 84 ? 4.965 -0.759 6.252 1.00 83.19 84 GLY A O 1
ATOM 684 N N . CYS A 1 85 ? 6.640 -1.581 5.012 1.00 83.94 85 CYS A N 1
ATOM 685 C CA . CYS A 1 85 ? 5.779 -2.203 4.001 1.00 83.94 85 CYS A CA 1
ATOM 686 C C . CYS A 1 85 ? 4.840 -3.264 4.588 1.00 83.94 85 CYS A C 1
ATOM 688 O O . CYS A 1 85 ? 3.723 -3.423 4.107 1.00 83.94 85 CYS A O 1
ATOM 690 N N . ARG A 1 86 ? 5.272 -3.988 5.631 1.00 87.44 86 ARG A N 1
ATOM 691 C CA . ARG A 1 86 ? 4.437 -4.997 6.307 1.00 87.44 86 ARG A CA 1
ATOM 692 C C . ARG A 1 86 ? 3.351 -4.401 7.208 1.00 87.44 86 ARG A C 1
ATOM 694 O O . ARG A 1 86 ? 2.444 -5.128 7.592 1.00 87.44 86 ARG A O 1
ATOM 701 N N . LYS A 1 87 ? 3.443 -3.115 7.563 1.00 88.12 87 LYS A N 1
ATOM 702 C CA . LYS A 1 87 ? 2.415 -2.422 8.357 1.00 88.12 87 LYS A CA 1
ATOM 703 C C . LYS A 1 87 ? 1.218 -1.963 7.525 1.00 88.12 87 LYS A C 1
ATOM 705 O O . LYS A 1 87 ? 0.197 -1.629 8.112 1.00 88.12 87 LYS A O 1
ATOM 710 N N . TYR A 1 88 ? 1.344 -1.916 6.200 1.00 88.50 88 TYR A N 1
ATOM 711 C CA . TYR A 1 88 ? 0.220 -1.580 5.336 1.00 88.50 88 TYR A CA 1
ATOM 712 C C . TYR A 1 88 ? -0.790 -2.744 5.280 1.00 88.50 88 TYR A C 1
ATOM 714 O O . TYR A 1 88 ? -0.364 -3.893 5.113 1.00 88.50 88 TYR A O 1
ATOM 722 N N . PRO A 1 89 ? -2.106 -2.465 5.301 1.00 91.06 89 PRO A N 1
ATOM 723 C CA . PRO A 1 89 ? -2.716 -1.149 5.488 1.00 91.06 89 PRO A CA 1
ATOM 724 C C . PRO A 1 89 ? -2.899 -0.782 6.966 1.00 91.06 89 PRO A C 1
ATOM 726 O O . PRO A 1 89 ? -3.172 -1.625 7.819 1.00 91.06 89 PRO A O 1
ATOM 729 N N . THR A 1 90 ? -2.796 0.511 7.250 1.00 89.38 90 THR A N 1
ATOM 730 C CA . THR A 1 90 ? -3.161 1.145 8.520 1.00 89.38 90 THR A CA 1
ATOM 731 C C . THR A 1 90 ? -4.596 1.677 8.467 1.00 89.38 90 THR A C 1
ATOM 733 O O . THR A 1 90 ? -5.187 1.780 7.393 1.00 89.38 90 THR A O 1
ATOM 736 N N . LEU A 1 91 ? -5.161 2.078 9.613 1.00 89.81 91 LEU A N 1
ATOM 737 C CA . LEU A 1 91 ? -6.469 2.753 9.645 1.00 89.81 91 LEU A CA 1
ATOM 738 C C . LEU A 1 91 ? -6.487 4.009 8.763 1.00 89.81 91 LEU A C 1
ATOM 740 O O . LEU A 1 91 ? -7.447 4.228 8.031 1.00 89.81 91 LEU A O 1
ATOM 744 N N . ARG A 1 92 ? -5.389 4.773 8.751 1.00 84.31 92 ARG A N 1
ATOM 745 C CA . ARG A 1 92 ? -5.268 5.974 7.922 1.00 84.31 92 ARG A CA 1
ATOM 746 C C . ARG A 1 92 ? -5.334 5.660 6.425 1.00 84.31 92 ARG A C 1
ATOM 748 O O . ARG A 1 92 ? -5.896 6.445 5.670 1.00 84.31 92 ARG A O 1
ATOM 755 N N . ASP A 1 93 ? -4.805 4.517 5.987 1.00 86.06 93 ASP A N 1
ATOM 756 C CA . ASP A 1 93 ? -4.904 4.098 4.583 1.00 86.06 93 ASP A CA 1
ATOM 757 C C . ASP A 1 93 ? -6.364 3.838 4.178 1.00 86.06 93 ASP A C 1
ATOM 759 O O . ASP A 1 93 ? -6.762 4.163 3.059 1.00 86.06 93 ASP A O 1
ATOM 763 N N . PHE A 1 94 ? -7.178 3.294 5.090 1.00 87.88 94 PHE A N 1
ATOM 764 C CA . PHE A 1 94 ? -8.618 3.136 4.869 1.00 87.88 94 PHE A CA 1
ATOM 765 C C . PHE A 1 94 ? -9.356 4.478 4.875 1.00 87.88 94 PHE A C 1
ATOM 767 O O . PHE A 1 94 ? -10.168 4.712 3.986 1.00 87.88 94 PHE A O 1
ATOM 774 N N . GLU A 1 95 ? -9.055 5.371 5.823 1.00 84.88 95 GLU A N 1
ATOM 775 C CA . GLU A 1 95 ? -9.646 6.721 5.889 1.00 84.88 95 GLU A CA 1
ATOM 776 C C . GLU A 1 95 ? -9.400 7.526 4.605 1.00 84.88 95 GLU A C 1
ATOM 778 O O . GLU A 1 95 ? -10.255 8.293 4.173 1.00 84.88 95 GLU A O 1
ATOM 783 N N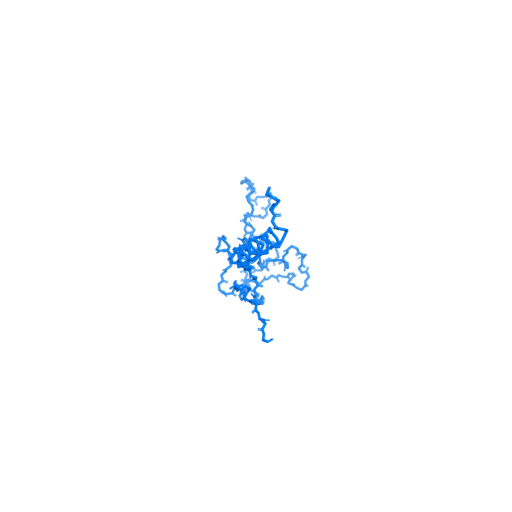 . LEU A 1 96 ? -8.239 7.329 3.977 1.00 81.31 96 LEU A N 1
ATOM 784 C CA . LEU A 1 96 ? -7.870 7.972 2.716 1.00 81.31 96 LEU A CA 1
ATOM 785 C C . LEU A 1 96 ? -8.428 7.261 1.470 1.00 81.31 96 LEU A C 1
ATOM 787 O O . LEU A 1 96 ? -8.156 7.702 0.356 1.00 81.31 96 LEU A O 1
ATOM 791 N N . GLY A 1 97 ? -9.160 6.152 1.622 1.00 82.88 97 GLY A N 1
ATOM 792 C CA . GLY A 1 97 ? -9.660 5.360 0.493 1.00 82.88 97 GLY A CA 1
ATOM 793 C C . GLY A 1 97 ? -8.556 4.676 -0.327 1.00 82.88 97 GLY A C 1
ATOM 794 O O . GLY A 1 97 ? -8.774 4.309 -1.479 1.00 82.88 97 GLY A O 1
ATOM 795 N N . ALA A 1 98 ? -7.361 4.500 0.244 1.00 81.94 98 ALA A N 1
ATOM 796 C CA . ALA A 1 98 ? -6.197 3.943 -0.448 1.00 81.94 98 ALA A CA 1
ATOM 797 C C . ALA A 1 98 ? -6.166 2.403 -0.464 1.00 81.94 98 ALA A C 1
ATOM 799 O O . ALA A 1 98 ? -5.306 1.802 -1.117 1.00 81.94 98 ALA A O 1
ATOM 800 N N . VAL A 1 99 ? -7.078 1.753 0.266 1.00 87.88 99 VAL A N 1
ATOM 801 C CA . VAL A 1 99 ? -7.192 0.293 0.348 1.00 87.88 99 VAL A CA 1
ATOM 802 C C . VAL A 1 99 ? -8.352 -0.171 -0.522 1.00 87.88 99 VAL A C 1
ATOM 804 O O . VAL A 1 99 ? -9.513 -0.045 -0.153 1.00 87.88 99 VAL A O 1
ATOM 807 N N . LEU A 1 100 ? -8.025 -0.716 -1.692 1.00 86.88 100 LEU A N 1
ATOM 808 C CA . LEU A 1 100 ? -9.009 -1.286 -2.611 1.00 86.88 100 LEU A CA 1
ATOM 809 C C . LEU A 1 100 ? -9.408 -2.703 -2.179 1.00 86.88 100 LEU A C 1
ATOM 811 O O . LEU A 1 100 ? -8.581 -3.437 -1.634 1.00 86.88 100 LEU A O 1
ATOM 815 N N . ASP A 1 101 ? -10.617 -3.139 -2.542 1.00 88.19 101 ASP A N 1
ATOM 816 C CA . ASP A 1 101 ? -11.143 -4.478 -2.215 1.00 88.19 101 ASP A CA 1
ATOM 817 C C . ASP A 1 101 ? -10.211 -5.617 -2.650 1.00 88.19 101 ASP A C 1
ATOM 819 O O . ASP A 1 101 ? -10.039 -6.614 -1.942 1.00 88.19 101 ASP A O 1
ATOM 823 N N . LYS A 1 102 ? -9.521 -5.437 -3.786 1.00 89.44 102 LYS A N 1
ATOM 824 C CA . LYS A 1 102 ? -8.534 -6.397 -4.303 1.00 89.44 102 LYS A CA 1
ATOM 825 C C . LYS A 1 102 ? -7.361 -6.647 -3.346 1.00 89.44 102 LYS A C 1
ATOM 827 O O . LYS A 1 102 ? -6.640 -7.625 -3.523 1.00 89.44 102 LYS A O 1
ATOM 832 N N . CYS A 1 103 ? -7.138 -5.785 -2.349 1.00 90.75 103 CYS A N 1
ATOM 833 C CA . CYS A 1 103 ? -6.036 -5.933 -1.405 1.00 90.75 103 CYS A CA 1
ATOM 834 C C . CYS A 1 103 ? -6.233 -7.088 -0.418 1.00 90.75 103 CYS A C 1
ATOM 836 O O . CYS A 1 103 ? -5.234 -7.667 0.018 1.00 90.75 103 CYS A O 1
ATOM 838 N N . GLY A 1 104 ? -7.486 -7.430 -0.098 1.00 93.88 104 GLY A N 1
ATOM 839 C CA . GLY A 1 104 ? -7.838 -8.511 0.830 1.00 93.88 104 GLY A CA 1
ATOM 840 C C . GLY A 1 104 ? -7.968 -8.100 2.301 1.00 93.88 104 GLY A C 1
ATOM 841 O O . GLY A 1 104 ? -8.360 -8.928 3.124 1.00 93.88 104 GLY A O 1
ATOM 842 N N . PHE A 1 105 ? -7.698 -6.834 2.635 1.00 95.12 105 PHE A N 1
ATOM 843 C CA . PHE A 1 105 ? -7.906 -6.276 3.974 1.00 95.12 105 PHE A CA 1
ATOM 844 C C . PHE A 1 105 ? -9.234 -5.526 4.078 1.00 95.12 105 PHE A C 1
ATOM 846 O O . PHE A 1 105 ? -9.717 -4.981 3.087 1.00 95.12 105 PHE A O 1
ATOM 853 N N . ARG A 1 106 ? -9.805 -5.474 5.286 1.00 94.94 106 ARG A N 1
ATOM 854 C CA . ARG A 1 106 ? -11.073 -4.793 5.593 1.00 94.94 106 ARG A CA 1
ATOM 855 C C . ARG A 1 106 ? -11.026 -4.158 6.982 1.00 94.94 106 ARG A C 1
ATOM 857 O O . ARG A 1 106 ? -10.217 -4.560 7.819 1.00 94.94 106 ARG A O 1
ATOM 864 N N . LEU A 1 107 ? -11.921 -3.207 7.236 1.00 93.12 107 LEU A N 1
ATOM 865 C CA . LEU A 1 107 ? -12.205 -2.736 8.589 1.00 93.12 107 LEU A CA 1
ATOM 866 C C . LEU A 1 107 ? -13.326 -3.571 9.202 1.00 93.12 107 LEU A C 1
ATOM 868 O O . LEU A 1 107 ? -14.355 -3.803 8.572 1.00 93.12 107 LEU A O 1
ATOM 872 N N . SER A 1 108 ? -13.125 -4.001 10.440 1.00 89.56 108 SER A N 1
ATOM 873 C CA . SER A 1 108 ? -14.155 -4.619 11.269 1.00 89.56 108 SER A CA 1
ATOM 874 C C . SER A 1 108 ? -14.304 -3.829 12.559 1.00 89.56 108 SER A C 1
ATOM 876 O O . SER A 1 108 ? -13.301 -3.500 13.201 1.00 89.56 108 SER A O 1
ATOM 878 N N . SER A 1 109 ? -15.543 -3.578 12.962 1.00 82.19 109 SER A N 1
ATOM 879 C CA . SER A 1 109 ? -15.862 -3.100 14.299 1.00 82.19 109 SER A CA 1
ATOM 880 C C . SER A 1 109 ? -15.435 -4.134 15.339 1.00 82.19 109 SER A C 1
ATOM 882 O O . SER A 1 109 ? -15.843 -5.294 15.269 1.00 82.19 109 SER A O 1
ATOM 884 N N . GLY A 1 110 ? -14.593 -3.738 16.293 1.00 64.38 110 GLY A N 1
ATOM 885 C CA . GLY A 1 110 ? -14.243 -4.558 17.450 1.00 64.38 110 GLY A CA 1
ATOM 886 C C . GLY A 1 110 ? -15.424 -4.681 18.411 1.00 64.38 110 GLY A C 1
ATOM 887 O O . GLY A 1 110 ? -15.434 -4.046 19.463 1.00 64.38 110 GLY A O 1
ATOM 888 N N . GLY A 1 111 ? -16.432 -5.471 18.042 1.00 50.91 111 GLY A N 1
ATOM 889 C CA . GLY A 1 111 ? -17.487 -5.895 18.952 1.00 50.91 111 GLY A CA 1
ATOM 890 C C . GLY A 1 111 ? -16.917 -6.904 19.944 1.00 50.91 111 GLY A C 1
ATOM 891 O O . GLY A 1 111 ? -16.271 -7.864 19.538 1.00 50.91 111 GLY A O 1
ATOM 892 N N . ASN A 1 112 ? -17.122 -6.676 21.243 1.00 47.78 112 ASN A N 1
ATOM 893 C CA . ASN A 1 112 ? -16.770 -7.641 22.285 1.00 47.78 112 ASN A CA 1
ATOM 894 C C . ASN A 1 112 ? -17.445 -8.990 21.997 1.00 47.78 112 ASN A C 1
ATOM 896 O O . ASN A 1 112 ? -18.636 -9.160 22.251 1.00 47.78 112 ASN A O 1
ATOM 900 N N . GLU A 1 113 ? -16.670 -9.955 21.526 1.00 49.22 113 GLU A N 1
ATOM 901 C CA . GLU A 1 113 ? -16.976 -11.375 21.621 1.00 49.22 113 GLU A CA 1
ATOM 902 C C . GLU A 1 113 ? -16.783 -11.807 23.083 1.00 49.22 113 GLU A C 1
ATOM 904 O O . GLU A 1 113 ? -15.719 -12.253 23.492 1.00 49.22 113 GLU A O 1
ATOM 909 N N . ASN A 1 114 ? -17.825 -11.610 23.894 1.00 45.34 114 ASN A N 1
ATOM 910 C CA . ASN A 1 114 ? -18.001 -12.334 25.150 1.00 45.34 114 ASN A CA 1
ATOM 911 C C . ASN A 1 114 ? -19.197 -13.272 24.957 1.00 45.34 114 ASN A C 1
ATOM 913 O O . ASN A 1 114 ? -20.344 -12.857 25.144 1.00 45.34 114 ASN A O 1
ATOM 917 N N . GLY A 1 115 ? -18.908 -14.492 24.499 1.00 35.78 115 GLY A N 1
ATOM 918 C CA . GLY A 1 115 ? -19.775 -15.652 24.713 1.00 35.78 115 GLY A CA 1
ATOM 919 C C . GLY A 1 115 ? -19.587 -16.207 26.118 1.00 35.78 115 GLY A C 1
ATOM 920 O O . GLY A 1 115 ? -18.484 -16.011 26.678 1.00 35.78 115 GLY A O 1
#